Protein AF-A0A7W1S378-F1 (afdb_monomer_lite)

Foldseek 3Di:
DDDPPDPPPPPVVVVVVVVVVVVDDPDDDDDDPVLVVLLVQLQVCVVVVDDLVVSCVVSVHDSVSSVVSNVDDD

Sequence (74 aa):
MLRTGRRTYPRYFKLDFAFNRARYVIQPRPIDPERAELQQQVIQLRLRGWSFPAIAKQLNISIGTAWNMAKRKI

Radius of gyration: 21.43 Å; chains: 1; bounding box: 40×54×38 Å

Structure (mmCIF, N/CA/C/O backbone):
data_AF-A0A7W1S378-F1
#
_entry.id   AF-A0A7W1S378-F1
#
loop_
_atom_site.group_PDB
_atom_site.id
_atom_site.type_symbol
_atom_site.label_atom_id
_atom_site.label_alt_id
_atom_site.label_comp_id
_atom_site.label_asym_id
_atom_site.label_entity_id
_atom_site.label_seq_id
_atom_site.pdbx_PDB_ins_code
_atom_site.Cartn_x
_atom_site.Cartn_y
_atom_site.Cartn_z
_atom_site.occupancy
_atom_site.B_iso_or_equiv
_atom_site.auth_seq_id
_atom_site.auth_comp_id
_atom_site.auth_asym_id
_atom_site.auth_atom_id
_atom_site.pdbx_PDB_model_num
ATOM 1 N N . MET A 1 1 ? 18.247 -41.934 -11.851 1.00 44.88 1 MET A N 1
ATOM 2 C CA . MET A 1 1 ? 17.558 -40.640 -11.623 1.00 44.88 1 MET A CA 1
ATOM 3 C C . MET A 1 1 ? 18.589 -39.515 -11.572 1.00 44.88 1 MET A C 1
ATOM 5 O O . MET A 1 1 ? 19.381 -39.472 -10.641 1.00 44.88 1 MET A O 1
ATOM 9 N N . LEU A 1 2 ? 18.629 -38.637 -12.579 1.00 47.97 2 LEU A N 1
ATOM 10 C CA . LEU A 1 2 ? 19.539 -37.483 -12.618 1.00 47.97 2 LEU A CA 1
ATOM 11 C C . LEU A 1 2 ? 18.897 -36.295 -11.883 1.00 47.97 2 LEU A C 1
ATOM 13 O O . LEU A 1 2 ? 17.872 -35.779 -12.319 1.00 47.97 2 LEU A O 1
ATOM 17 N N . ARG A 1 3 ? 19.496 -35.855 -10.767 1.00 46.00 3 ARG A N 1
ATOM 18 C CA . ARG A 1 3 ? 19.108 -34.628 -10.046 1.00 46.00 3 ARG A CA 1
ATOM 19 C C . ARG A 1 3 ? 19.403 -33.405 -10.925 1.00 46.00 3 ARG A C 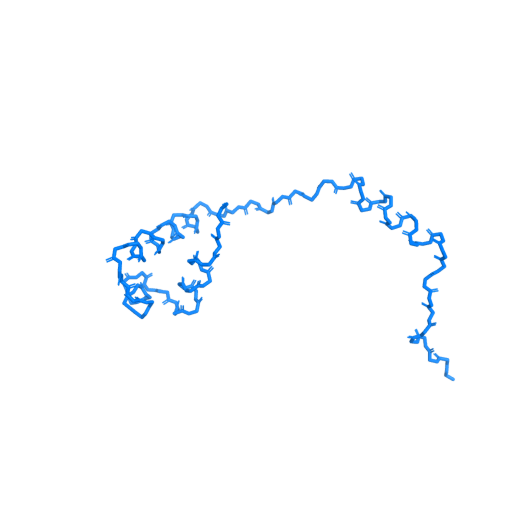1
ATOM 21 O O . ARG A 1 3 ? 20.542 -32.959 -11.022 1.00 46.00 3 ARG A O 1
ATOM 28 N N . THR A 1 4 ? 18.373 -32.817 -11.521 1.00 54.59 4 THR A N 1
ATOM 29 C CA . THR A 1 4 ? 18.425 -31.604 -12.363 1.00 54.59 4 THR A CA 1
ATOM 30 C C . THR A 1 4 ? 18.571 -30.294 -11.567 1.00 54.59 4 THR A C 1
ATOM 32 O O . THR A 1 4 ? 18.253 -29.225 -12.068 1.00 54.59 4 THR A O 1
ATOM 35 N N . GLY A 1 5 ? 19.072 -30.335 -10.327 1.00 52.06 5 GLY A N 1
ATOM 36 C CA . GLY A 1 5 ? 19.100 -29.173 -9.424 1.00 52.06 5 GLY A CA 1
ATOM 37 C C . GLY A 1 5 ? 20.301 -28.227 -9.566 1.00 52.06 5 GLY A C 1
ATOM 38 O O . GLY A 1 5 ? 20.354 -27.217 -8.875 1.00 52.06 5 GLY A O 1
ATOM 39 N N . ARG A 1 6 ? 21.295 -28.546 -10.409 1.00 54.19 6 ARG A N 1
ATOM 40 C CA . ARG A 1 6 ? 22.545 -27.761 -10.547 1.00 54.19 6 ARG A CA 1
ATOM 41 C C . ARG A 1 6 ? 22.991 -27.543 -11.996 1.00 54.19 6 ARG A C 1
ATOM 43 O O . ARG A 1 6 ? 24.182 -27.430 -12.266 1.00 54.19 6 ARG A O 1
ATOM 50 N N . ARG A 1 7 ? 22.065 -27.497 -12.957 1.00 55.09 7 ARG A N 1
ATOM 51 C CA . ARG A 1 7 ? 22.420 -27.023 -14.302 1.00 55.09 7 ARG A CA 1
ATOM 52 C C . ARG A 1 7 ? 22.471 -25.503 -14.267 1.00 55.09 7 ARG A C 1
ATOM 54 O O . ARG A 1 7 ? 21.440 -24.842 -14.322 1.00 55.09 7 ARG A O 1
ATOM 61 N N . THR A 1 8 ? 23.675 -24.947 -14.149 1.00 59.66 8 THR A N 1
ATOM 62 C CA . THR A 1 8 ? 23.908 -23.540 -14.471 1.00 59.66 8 THR A CA 1
ATOM 63 C C . THR A 1 8 ? 23.397 -23.337 -15.889 1.00 59.66 8 THR A C 1
ATOM 65 O O . THR A 1 8 ? 23.868 -24.016 -16.801 1.00 59.66 8 THR A O 1
ATOM 68 N N . TYR A 1 9 ? 22.400 -22.468 -16.072 1.00 59.62 9 TYR A N 1
ATOM 69 C CA . TYR A 1 9 ? 21.912 -22.139 -17.408 1.00 59.62 9 TYR A CA 1
ATOM 70 C C . TYR A 1 9 ? 23.112 -21.837 -18.318 1.00 59.62 9 TYR A C 1
ATOM 72 O O . TYR A 1 9 ? 24.008 -21.098 -17.881 1.00 59.62 9 TYR A O 1
ATOM 80 N N . PRO A 1 10 ? 23.172 -22.412 -19.533 1.00 65.88 10 PRO A N 1
ATOM 81 C CA . PRO A 1 10 ? 24.257 -22.143 -20.465 1.00 65.88 10 PRO A CA 1
ATOM 82 C C . PRO A 1 10 ? 24.462 -20.633 -20.624 1.00 65.88 10 PRO A C 1
ATOM 84 O O . PRO A 1 10 ? 23.491 -19.876 -20.597 1.00 65.88 10 PRO A O 1
ATOM 87 N N . ARG A 1 11 ? 25.714 -20.174 -20.769 1.00 57.69 11 ARG A N 1
ATOM 88 C CA . ARG A 1 11 ? 26.048 -18.733 -20.820 1.00 57.69 11 ARG A CA 1
ATOM 89 C C . ARG A 1 11 ? 25.174 -17.951 -21.814 1.00 57.69 11 ARG A C 1
ATOM 91 O O . ARG A 1 11 ? 24.782 -16.832 -21.499 1.00 57.69 11 ARG A O 1
ATOM 98 N N . TYR A 1 12 ? 24.814 -18.559 -22.946 1.00 57.59 12 TYR A N 1
ATOM 99 C CA . TYR A 1 12 ? 23.932 -17.966 -23.955 1.00 57.59 12 TYR A CA 1
ATOM 100 C C . TYR A 1 12 ? 22.491 -17.755 -23.459 1.00 57.59 12 TYR A C 1
ATOM 102 O O . TYR A 1 12 ? 21.936 -16.690 -23.680 1.00 57.59 12 TYR A O 1
ATOM 110 N N . PHE A 1 13 ? 21.927 -18.667 -22.658 1.00 62.81 13 PHE A N 1
ATOM 111 C CA . PHE A 1 13 ? 20.583 -18.506 -22.089 1.00 62.81 13 PHE A CA 1
ATOM 112 C C . PHE A 1 13 ? 20.495 -17.291 -21.155 1.00 62.81 13 PHE A C 1
ATOM 114 O O . PHE A 1 13 ? 19.476 -16.612 -21.112 1.00 62.81 13 PHE A O 1
ATOM 121 N N . LYS A 1 14 ? 21.574 -16.977 -20.422 1.00 62.34 14 LYS A N 1
ATOM 122 C CA . LYS A 1 14 ? 21.633 -15.762 -19.591 1.00 62.34 14 LYS A CA 1
ATOM 123 C C . LYS A 1 14 ? 21.708 -14.485 -20.430 1.00 62.34 14 LYS A C 1
ATOM 125 O O . LYS A 1 14 ? 21.109 -13.490 -20.031 1.00 62.34 14 LYS A O 1
ATOM 130 N N . LEU A 1 15 ? 22.428 -14.510 -21.553 1.00 61.69 15 LEU A N 1
ATOM 131 C CA . LEU A 1 15 ? 22.545 -13.367 -22.463 1.00 61.69 15 LEU A CA 1
ATOM 132 C C . LEU A 1 15 ? 21.231 -13.116 -23.205 1.00 61.69 15 LEU A C 1
ATOM 134 O O . LEU A 1 15 ? 20.740 -11.994 -23.167 1.00 61.69 15 LEU A O 1
ATOM 138 N N . ASP A 1 16 ? 20.611 -14.158 -23.762 1.00 65.25 16 ASP A N 1
ATOM 139 C CA . ASP A 1 16 ? 19.303 -14.062 -24.419 1.00 65.25 16 ASP A CA 1
ATOM 140 C C . ASP A 1 16 ? 18.214 -13.633 -23.434 1.00 65.25 16 ASP A C 1
ATOM 142 O O . ASP A 1 16 ? 17.391 -12.775 -23.745 1.00 65.25 16 ASP A O 1
ATOM 146 N N . PHE A 1 17 ? 18.223 -14.169 -22.208 1.00 67.12 17 PHE A N 1
ATOM 147 C CA . PHE A 1 17 ? 17.294 -13.750 -21.160 1.00 67.12 17 PHE A CA 1
ATOM 148 C C . PHE A 1 17 ? 17.494 -12.283 -20.763 1.00 67.12 17 PHE A C 1
ATOM 150 O O . PHE A 1 17 ? 16.513 -11.557 -20.617 1.00 67.12 17 PHE A O 1
ATOM 157 N N . ALA A 1 18 ? 18.740 -11.826 -20.604 1.00 66.31 18 ALA A N 1
ATOM 158 C CA . ALA A 1 18 ? 19.037 -10.429 -20.293 1.00 66.31 18 ALA A CA 1
ATOM 159 C C . ALA A 1 18 ? 18.634 -9.492 -21.443 1.00 66.31 18 ALA A C 1
ATOM 161 O O . ALA A 1 18 ? 18.000 -8.466 -21.199 1.00 66.31 18 ALA A O 1
ATOM 162 N N . PHE A 1 19 ? 18.937 -9.873 -22.686 1.00 64.44 19 PHE A N 1
ATOM 163 C CA . PHE A 1 19 ? 18.601 -9.117 -23.891 1.00 64.44 19 PHE A CA 1
ATOM 164 C C . PHE A 1 19 ? 17.084 -9.026 -24.098 1.00 64.44 19 PHE A C 1
ATOM 166 O O . PHE A 1 19 ? 16.546 -7.944 -24.333 1.00 64.44 19 PHE A O 1
ATOM 173 N N . ASN A 1 20 ? 16.371 -10.140 -23.916 1.00 68.25 20 ASN A N 1
ATOM 174 C CA . ASN A 1 20 ? 14.913 -10.169 -23.967 1.00 68.25 20 ASN A CA 1
ATOM 175 C C . ASN A 1 20 ? 14.303 -9.357 -22.818 1.00 68.25 20 ASN A C 1
ATOM 177 O O . ASN A 1 20 ? 13.446 -8.516 -23.068 1.00 68.25 20 ASN A O 1
ATOM 181 N N . ARG A 1 21 ? 14.778 -9.510 -21.574 1.00 70.94 21 ARG A N 1
ATOM 182 C CA . ARG A 1 21 ? 14.299 -8.717 -20.427 1.00 70.94 21 ARG A CA 1
ATOM 183 C C . ARG A 1 21 ? 14.501 -7.213 -20.628 1.00 70.94 21 ARG A C 1
ATOM 185 O O . ARG A 1 21 ? 13.639 -6.449 -20.214 1.00 70.94 21 ARG A O 1
ATOM 192 N N . ALA A 1 22 ? 15.604 -6.797 -21.251 1.00 71.69 22 ALA A N 1
ATOM 193 C CA . ALA A 1 22 ? 15.875 -5.393 -21.558 1.00 71.69 22 ALA A CA 1
ATOM 194 C C . ALA A 1 22 ? 14.986 -4.844 -22.688 1.00 71.69 22 ALA A C 1
ATOM 196 O O . ALA A 1 22 ? 14.666 -3.659 -22.694 1.00 71.69 22 ALA A O 1
ATOM 197 N N . ARG A 1 23 ? 14.562 -5.700 -23.627 1.00 71.50 23 ARG A N 1
ATOM 198 C CA . ARG A 1 23 ? 13.643 -5.336 -24.717 1.00 71.50 23 ARG A CA 1
ATOM 199 C C . ARG A 1 23 ? 12.212 -5.087 -24.251 1.00 71.50 23 ARG A C 1
ATOM 201 O O 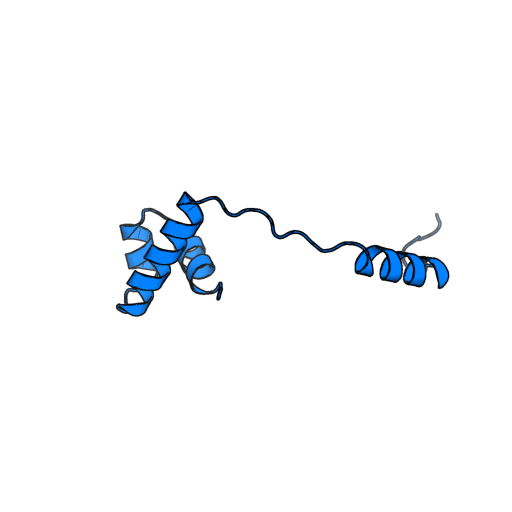. ARG A 1 23 ? 11.512 -4.288 -24.869 1.00 71.50 23 ARG A O 1
ATOM 208 N N . TYR A 1 24 ? 11.764 -5.759 -23.194 1.00 72.06 24 TYR A N 1
ATOM 209 C CA . TYR A 1 24 ? 10.410 -5.574 -22.681 1.00 72.06 24 TYR A CA 1
ATOM 210 C C . TYR A 1 24 ? 10.363 -4.428 -21.673 1.00 72.06 24 TYR A C 1
ATOM 212 O O . TYR A 1 24 ? 10.805 -4.557 -20.531 1.00 72.06 24 TYR A O 1
ATOM 220 N N . VAL A 1 25 ? 9.741 -3.320 -22.074 1.00 73.56 25 VAL A N 1
ATOM 221 C CA . VAL A 1 25 ? 9.259 -2.323 -21.118 1.00 73.56 25 VAL A CA 1
ATOM 222 C C . VAL A 1 25 ? 8.142 -2.983 -20.314 1.00 73.56 25 VAL A C 1
ATOM 224 O O . VAL A 1 25 ? 7.089 -3.318 -20.858 1.00 73.56 25 VAL A O 1
ATOM 227 N N . ILE A 1 26 ? 8.383 -3.220 -19.023 1.00 73.94 26 ILE A N 1
ATOM 228 C CA . ILE A 1 26 ? 7.363 -3.746 -18.115 1.00 73.94 26 ILE A CA 1
ATOM 229 C C . ILE A 1 26 ? 6.278 -2.677 -18.012 1.00 73.94 26 ILE A C 1
ATOM 231 O O . ILE A 1 26 ? 6.467 -1.662 -17.344 1.00 73.94 26 ILE A O 1
ATOM 235 N N . GLN A 1 27 ? 5.149 -2.893 -18.685 1.00 72.06 27 GLN A N 1
ATOM 236 C CA . GLN A 1 27 ? 4.008 -2.006 -18.529 1.00 72.06 27 GLN A CA 1
ATOM 237 C C . GLN A 1 27 ? 3.454 -2.184 -17.110 1.00 72.06 27 GLN A C 1
ATOM 239 O O . GLN A 1 27 ? 3.197 -3.322 -16.692 1.00 72.06 27 GLN A O 1
ATOM 244 N N . PRO A 1 28 ? 3.298 -1.100 -16.332 1.00 76.38 28 PRO A N 1
ATOM 245 C CA . PRO A 1 28 ? 2.659 -1.202 -15.033 1.00 76.38 28 PRO A CA 1
ATOM 246 C C . PRO A 1 28 ? 1.224 -1.693 -15.232 1.00 76.38 28 PRO A C 1
ATOM 248 O O . PRO A 1 28 ? 0.540 -1.281 -16.168 1.00 76.38 28 PRO A O 1
ATOM 251 N N . ARG A 1 29 ? 0.756 -2.583 -14.349 1.00 80.38 29 ARG A N 1
ATOM 252 C CA . ARG A 1 29 ? -0.662 -2.954 -14.362 1.00 80.38 29 ARG A CA 1
ATOM 253 C C . ARG A 1 29 ? -1.498 -1.695 -14.116 1.00 80.38 29 ARG A C 1
ATOM 255 O O . ARG A 1 29 ? -1.180 -0.976 -13.162 1.00 80.38 29 ARG A O 1
ATOM 262 N N . PRO A 1 30 ? -2.551 -1.452 -14.916 1.00 82.00 30 PRO A N 1
ATOM 263 C CA . PRO A 1 30 ? -3.493 -0.389 -14.614 1.00 82.00 30 PRO A CA 1
ATOM 264 C C . PRO A 1 30 ? -4.085 -0.645 -13.227 1.00 82.00 30 PRO A C 1
ATOM 266 O O . PRO A 1 30 ? -4.367 -1.786 -12.853 1.00 82.00 30 PRO A O 1
ATOM 269 N N . ILE A 1 31 ? -4.171 0.414 -12.432 1.00 82.25 31 ILE A N 1
ATOM 270 C CA . ILE A 1 31 ? -4.755 0.370 -11.095 1.00 82.25 31 ILE A CA 1
ATOM 271 C C . ILE A 1 31 ? -6.217 0.768 -11.241 1.00 82.25 31 ILE A C 1
ATOM 273 O O . ILE A 1 31 ? -6.510 1.769 -11.890 1.00 82.25 31 ILE A O 1
ATOM 277 N N . ASP A 1 32 ? -7.113 0.002 -10.623 1.00 91.19 32 ASP A N 1
ATOM 278 C CA . ASP A 1 32 ? -8.535 0.338 -10.587 1.00 91.19 32 ASP A CA 1
ATOM 279 C C . ASP A 1 32 ? -8.739 1.709 -9.911 1.00 91.19 32 ASP A C 1
ATOM 281 O O . ASP A 1 32 ? -8.143 1.953 -8.852 1.00 91.19 32 ASP A O 1
ATOM 285 N N . PRO A 1 33 ? -9.567 2.607 -10.477 1.00 90.12 33 PRO A N 1
ATOM 286 C CA . PRO A 1 33 ? -9.719 3.974 -9.975 1.00 90.12 33 PRO A CA 1
ATOM 287 C C . PRO A 1 33 ? -10.221 4.004 -8.527 1.00 90.12 33 PRO A C 1
ATOM 289 O O . PRO A 1 33 ? -9.633 4.689 -7.692 1.00 90.12 33 PRO A O 1
ATOM 292 N N . GLU A 1 34 ? -11.198 3.160 -8.185 1.00 91.19 34 GLU A N 1
ATOM 293 C CA . GLU A 1 34 ? -11.717 3.020 -6.815 1.00 91.19 34 GLU A CA 1
ATOM 294 C C . GLU A 1 34 ? -10.613 2.667 -5.811 1.00 91.19 34 GLU A C 1
ATOM 296 O O . GLU A 1 34 ? -10.574 3.151 -4.679 1.00 91.19 34 GLU A O 1
ATOM 301 N N . ARG A 1 35 ? -9.659 1.834 -6.235 1.00 89.88 35 ARG A N 1
ATOM 302 C CA . ARG A 1 35 ? -8.542 1.413 -5.392 1.00 89.88 35 ARG A CA 1
ATOM 303 C C . ARG A 1 35 ? -7.539 2.545 -5.180 1.00 89.88 35 ARG A C 1
ATOM 305 O O . ARG A 1 35 ? -6.946 2.625 -4.102 1.00 89.88 35 ARG A O 1
ATOM 312 N N . ALA A 1 36 ? -7.344 3.397 -6.185 1.00 90.69 36 ALA A N 1
ATOM 313 C CA . ALA A 1 36 ? -6.510 4.588 -6.074 1.00 90.69 36 ALA A CA 1
ATOM 314 C C . ALA A 1 36 ? -7.140 5.619 -5.122 1.00 90.69 36 ALA A C 1
ATOM 316 O O . ALA A 1 36 ? -6.441 6.154 -4.259 1.00 90.69 36 ALA A O 1
ATOM 317 N N . GLU A 1 37 ? -8.454 5.833 -5.209 1.00 93.38 37 GLU A N 1
ATOM 318 C CA . GLU A 1 37 ? -9.197 6.711 -4.299 1.00 93.38 37 GLU A CA 1
ATOM 319 C C . GLU A 1 37 ? -9.132 6.215 -2.850 1.00 93.38 37 GLU A C 1
ATOM 321 O O . GLU A 1 37 ? -8.766 6.972 -1.947 1.00 93.38 37 GLU A O 1
ATOM 326 N N . LEU A 1 38 ? -9.382 4.921 -2.624 1.00 93.50 38 LEU A N 1
ATOM 327 C CA . LEU A 1 38 ? -9.240 4.291 -1.306 1.00 93.50 38 LEU A CA 1
ATOM 328 C C . LEU A 1 38 ? -7.834 4.489 -0.731 1.00 93.50 38 LEU A C 1
ATOM 330 O O . LEU A 1 38 ? -7.674 4.832 0.443 1.00 93.50 38 LEU A O 1
ATOM 334 N N . GLN A 1 39 ? -6.801 4.314 -1.557 1.00 92.75 39 GLN A N 1
ATOM 335 C CA . GLN A 1 39 ? -5.421 4.532 -1.136 1.00 92.75 39 GLN A CA 1
ATOM 336 C C . GLN A 1 39 ? -5.179 5.994 -0.726 1.00 92.75 39 GLN A C 1
ATOM 338 O O . GLN A 1 39 ? -4.555 6.239 0.309 1.00 92.75 39 GLN A O 1
ATOM 343 N N . GLN A 1 40 ? -5.692 6.963 -1.488 1.00 93.25 40 GLN A N 1
ATOM 344 C CA . GLN A 1 40 ? -5.579 8.383 -1.145 1.00 93.25 40 GLN A CA 1
ATOM 345 C C . GLN A 1 40 ? -6.283 8.710 0.177 1.00 93.25 40 GLN A C 1
ATOM 347 O O . GLN A 1 40 ? -5.707 9.410 1.012 1.00 93.25 40 GLN A O 1
ATOM 352 N N . GLN A 1 41 ? -7.475 8.158 0.419 1.00 95.19 41 GLN A N 1
ATOM 353 C CA . GLN A 1 41 ? -8.201 8.344 1.680 1.00 95.19 41 GLN A CA 1
ATOM 354 C C . GLN A 1 41 ? -7.413 7.794 2.877 1.00 95.19 41 GLN A C 1
ATOM 356 O O . GLN A 1 41 ? -7.269 8.480 3.892 1.00 95.19 41 GLN A O 1
ATOM 361 N N . VAL A 1 42 ? -6.833 6.594 2.746 1.00 95.44 42 VAL A N 1
ATOM 362 C CA . VAL A 1 42 ? -5.964 6.005 3.779 1.00 95.44 42 VAL A CA 1
ATOM 363 C C . VAL A 1 42 ? -4.765 6.912 4.071 1.00 95.44 42 VAL A C 1
ATOM 365 O O . VAL A 1 42 ? -4.454 7.153 5.240 1.00 95.44 42 VAL A O 1
ATOM 368 N N . ILE A 1 43 ? -4.107 7.445 3.035 1.00 93.69 43 ILE A N 1
ATOM 369 C CA . ILE A 1 43 ? -2.960 8.352 3.188 1.00 93.69 43 ILE A CA 1
ATOM 370 C C . ILE A 1 43 ? -3.383 9.642 3.900 1.00 93.69 43 ILE A C 1
ATOM 372 O O . ILE A 1 43 ? -2.724 10.045 4.859 1.00 93.69 43 ILE A O 1
ATOM 376 N N . GLN A 1 44 ? -4.494 10.264 3.497 1.00 94.62 44 GLN A N 1
ATOM 377 C CA . GLN A 1 44 ? -4.980 11.493 4.128 1.00 94.62 44 GLN A CA 1
ATOM 378 C C . GLN A 1 44 ? -5.324 11.291 5.607 1.00 94.62 44 GLN A C 1
ATOM 380 O O . GLN A 1 44 ? -4.905 12.084 6.450 1.00 94.62 44 GLN A O 1
ATOM 385 N N . LEU A 1 45 ? -6.041 10.217 5.948 1.00 95.25 45 LEU A N 1
ATOM 386 C CA . LEU A 1 45 ? -6.355 9.901 7.344 1.00 95.25 45 LEU A CA 1
ATOM 387 C C . LEU A 1 45 ? -5.083 9.628 8.151 1.00 95.25 45 LEU A C 1
ATOM 389 O O . LEU A 1 45 ? -4.968 10.055 9.303 1.00 95.25 45 LEU A O 1
ATOM 393 N N . ARG A 1 46 ? -4.089 8.979 7.537 1.00 94.44 46 ARG A N 1
ATOM 394 C CA . ARG A 1 46 ? -2.807 8.735 8.193 1.00 94.44 46 ARG A CA 1
ATOM 395 C C . ARG A 1 46 ? -2.032 10.028 8.453 1.00 94.44 46 ARG A C 1
ATOM 397 O O . ARG A 1 46 ? -1.475 10.164 9.540 1.00 94.44 46 ARG A O 1
ATOM 404 N N . LEU A 1 47 ? -2.037 10.976 7.513 1.00 93.44 47 LEU A N 1
ATOM 405 C CA . LEU A 1 47 ? -1.438 12.306 7.693 1.00 93.44 47 LEU A CA 1
ATOM 406 C C . LEU A 1 47 ? -2.123 13.107 8.808 1.00 93.44 47 LEU A C 1
ATOM 408 O O . LEU A 1 47 ? -1.457 13.847 9.522 1.00 93.44 47 LEU A O 1
ATOM 412 N N . ARG A 1 48 ? -3.428 12.900 9.023 1.00 94.81 48 ARG A N 1
ATOM 413 C CA . ARG A 1 48 ? -4.180 13.464 10.161 1.00 94.81 48 ARG A CA 1
ATOM 414 C C . ARG A 1 48 ? -3.863 12.797 11.508 1.00 94.81 48 ARG A C 1
ATOM 416 O O . ARG A 1 48 ? -4.483 13.135 12.509 1.00 94.81 48 ARG A O 1
ATOM 423 N N . GLY A 1 49 ? -2.948 11.827 11.548 1.00 95.75 49 GLY A N 1
ATOM 424 C CA . GLY A 1 49 ? -2.532 11.144 12.775 1.00 95.75 49 GLY A CA 1
ATOM 425 C C . GLY A 1 49 ? -3.412 9.961 13.187 1.00 95.75 49 GLY A C 1
ATOM 426 O O . GLY A 1 49 ? -3.209 9.402 14.264 1.00 9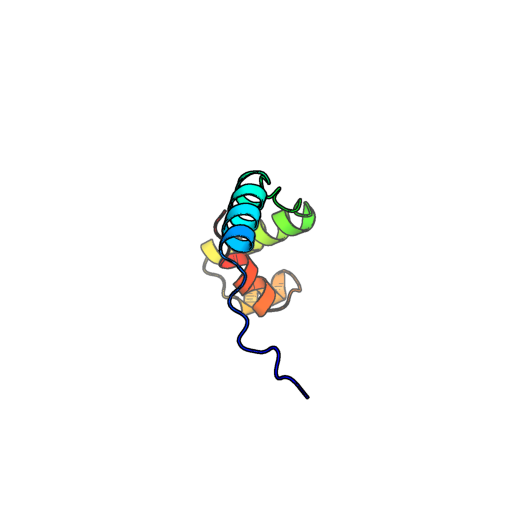5.75 49 GLY A O 1
ATOM 427 N N . TRP A 1 50 ? -4.358 9.527 12.348 1.00 96.25 50 TRP A N 1
ATOM 428 C CA . TRP A 1 50 ? -5.235 8.406 12.690 1.00 96.25 50 TRP A CA 1
ATOM 429 C C . TRP A 1 50 ? -4.455 7.086 12.756 1.00 96.25 50 TRP A C 1
ATOM 431 O O . TRP A 1 50 ? -3.503 6.850 12.000 1.00 96.25 50 TRP A O 1
ATOM 441 N N . SER A 1 51 ? -4.861 6.202 13.670 1.00 96.50 51 SER A N 1
ATOM 442 C CA . SER A 1 51 ? -4.282 4.864 13.813 1.00 96.50 51 SER A CA 1
ATOM 443 C C . SER A 1 51 ? -4.834 3.908 12.748 1.00 96.50 51 SER A C 1
ATOM 445 O O . SER A 1 51 ? -5.976 4.037 12.312 1.00 96.50 51 SER A O 1
ATOM 447 N N . PHE A 1 52 ? -4.047 2.909 12.334 1.00 94.81 52 PHE A N 1
ATOM 448 C CA . PHE A 1 52 ? -4.501 1.924 11.341 1.00 94.81 52 PHE A CA 1
ATOM 449 C C . PHE A 1 52 ? -5.787 1.176 11.737 1.00 94.81 52 PHE A C 1
ATOM 451 O O . PHE A 1 52 ? -6.627 0.994 10.860 1.00 94.81 52 PHE A O 1
ATOM 458 N N . PRO A 1 53 ? -6.012 0.794 13.014 1.00 97.00 53 PRO A N 1
ATOM 459 C CA . PRO A 1 53 ? -7.287 0.210 13.429 1.00 97.00 53 PRO A CA 1
ATOM 460 C C . PRO A 1 53 ? -8.477 1.162 13.255 1.00 97.00 53 PRO A C 1
ATOM 462 O O . PRO A 1 53 ? -9.555 0.718 12.870 1.00 97.00 53 PRO A O 1
ATOM 465 N N . ALA A 1 54 ? -8.295 2.463 13.506 1.00 96.69 54 ALA A N 1
ATOM 466 C CA . ALA A 1 54 ? -9.351 3.458 13.316 1.00 96.69 54 ALA A CA 1
ATOM 467 C C . ALA A 1 54 ? -9.666 3.664 11.827 1.00 96.69 54 ALA A C 1
ATOM 469 O O . ALA A 1 54 ? -10.829 3.664 11.439 1.00 96.69 54 ALA A O 1
ATOM 470 N N . ILE A 1 55 ? -8.633 3.757 10.984 1.00 96.56 55 ILE A N 1
ATOM 471 C CA . ILE A 1 55 ? -8.778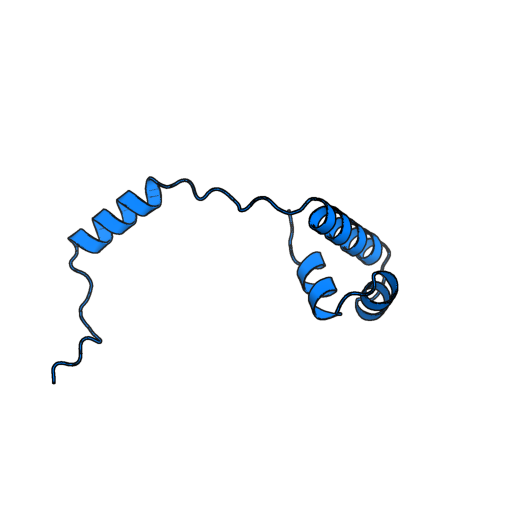 3.876 9.525 1.00 96.56 55 ILE A CA 1
ATOM 472 C C . ILE A 1 55 ? -9.479 2.639 8.945 1.00 96.56 55 ILE A C 1
ATOM 474 O O . ILE A 1 55 ? -10.392 2.767 8.136 1.00 96.56 55 ILE A O 1
ATOM 478 N N . ALA A 1 56 ? -9.079 1.446 9.391 1.00 96.75 56 ALA A N 1
ATOM 479 C CA . ALA A 1 56 ? -9.672 0.177 8.984 1.00 96.75 56 ALA A CA 1
ATOM 480 C C . ALA A 1 56 ? -11.170 0.105 9.309 1.00 96.75 56 ALA A C 1
ATOM 482 O O . ALA A 1 56 ? -11.964 -0.266 8.448 1.00 96.75 56 ALA A O 1
ATOM 483 N N . LYS A 1 57 ? -11.562 0.529 10.519 1.00 97.06 57 LYS A N 1
ATOM 484 C CA . LYS A 1 57 ? -12.975 0.627 10.913 1.00 97.06 57 LYS A CA 1
ATOM 485 C C . LYS A 1 57 ? -13.736 1.659 10.081 1.00 97.06 57 LYS A C 1
ATOM 487 O O . LYS A 1 57 ? -14.847 1.375 9.657 1.00 97.06 57 LYS A O 1
ATOM 492 N N . GLN A 1 58 ? -13.136 2.823 9.830 1.00 96.56 58 GLN A N 1
ATOM 493 C CA . GLN A 1 58 ? -13.780 3.912 9.093 1.00 96.56 58 GLN A CA 1
ATOM 494 C C . GLN A 1 58 ? -14.055 3.551 7.629 1.00 96.56 58 GLN A C 1
ATOM 496 O O . GLN A 1 58 ? -15.108 3.886 7.099 1.00 96.56 58 GLN A O 1
ATOM 501 N N . LEU A 1 59 ? -13.099 2.889 6.977 1.00 94.38 59 LEU A N 1
ATOM 502 C CA . LEU A 1 59 ? -13.166 2.543 5.555 1.00 94.38 59 LEU A CA 1
ATOM 503 C C . LEU A 1 59 ? -13.656 1.109 5.311 1.00 94.38 59 LEU A C 1
ATOM 505 O O . LEU A 1 59 ? -13.668 0.655 4.172 1.00 94.38 59 LEU A O 1
ATOM 509 N N . ASN A 1 60 ? -14.037 0.393 6.372 1.00 96.38 60 ASN A N 1
ATOM 510 C CA . ASN A 1 60 ? -14.462 -1.006 6.342 1.00 96.38 60 ASN A CA 1
ATOM 511 C C . ASN A 1 60 ? -13.477 -1.937 5.599 1.00 96.38 60 ASN A C 1
ATOM 513 O O . ASN A 1 60 ? -13.858 -2.769 4.778 1.00 96.38 60 ASN A O 1
ATOM 517 N N . ILE A 1 61 ? -12.182 -1.783 5.886 1.00 95.44 61 ILE A N 1
ATOM 518 C CA . ILE A 1 61 ? -11.098 -2.595 5.312 1.00 95.44 61 ILE A CA 1
ATOM 519 C C . ILE A 1 61 ? -10.308 -3.308 6.407 1.00 95.44 61 ILE A C 1
ATOM 521 O O . ILE A 1 61 ? -10.346 -2.935 7.577 1.00 95.44 61 ILE A O 1
ATOM 525 N N . SER A 1 62 ? -9.525 -4.323 6.033 1.00 96.88 62 SER A N 1
ATOM 526 C CA . SER A 1 62 ? -8.618 -4.971 6.985 1.00 96.88 62 SER A CA 1
ATOM 527 C C . SER A 1 62 ? -7.469 -4.038 7.400 1.00 96.88 62 SER A C 1
ATOM 529 O O . SER A 1 62 ? -6.978 -3.228 6.606 1.00 96.88 62 SER A O 1
ATOM 531 N N . ILE A 1 63 ? -6.972 -4.198 8.631 1.00 95.69 63 ILE A N 1
ATOM 532 C CA . ILE A 1 63 ? -5.836 -3.418 9.160 1.00 95.69 63 ILE A CA 1
ATOM 533 C C . ILE A 1 63 ? -4.584 -3.606 8.289 1.00 95.69 63 ILE A C 1
A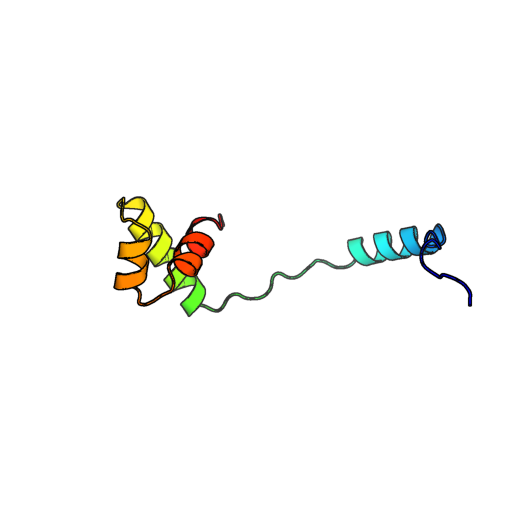TOM 535 O O . ILE A 1 63 ? -3.876 -2.641 7.996 1.00 95.69 63 ILE A O 1
ATOM 539 N N . GLY A 1 64 ? -4.333 -4.834 7.824 1.00 94.25 64 GLY A N 1
ATOM 540 C CA . GLY A 1 64 ? -3.213 -5.132 6.929 1.00 94.25 64 GLY A CA 1
ATOM 541 C C . GLY A 1 64 ? -3.343 -4.425 5.579 1.00 94.25 64 GLY A C 1
ATOM 542 O O . GLY A 1 64 ? -2.354 -3.923 5.045 1.00 94.25 64 GLY A O 1
ATOM 543 N N . THR A 1 65 ? -4.567 -4.312 5.056 1.00 93.50 65 THR A N 1
ATOM 544 C CA . THR A 1 65 ? -4.848 -3.559 3.827 1.00 93.50 65 THR A CA 1
ATOM 545 C C . THR A 1 65 ? -4.532 -2.075 4.014 1.00 93.50 65 THR A C 1
ATOM 547 O O . THR A 1 65 ? -3.815 -1.509 3.190 1.00 93.50 65 THR A O 1
ATOM 550 N N . ALA A 1 66 ? -4.972 -1.468 5.123 1.00 94.00 66 ALA A N 1
ATOM 551 C CA . ALA A 1 66 ? -4.674 -0.070 5.442 1.00 94.00 66 ALA A CA 1
ATOM 552 C C . ALA A 1 66 ? -3.158 0.191 5.571 1.00 94.00 66 ALA A C 1
ATOM 554 O O . ALA A 1 66 ? -2.643 1.175 5.038 1.00 94.00 66 ALA A O 1
ATOM 555 N N . TRP A 1 67 ? -2.416 -0.715 6.218 1.00 93.81 67 TRP A N 1
ATOM 556 C CA . TRP A 1 67 ? -0.958 -0.608 6.336 1.00 93.81 67 TRP A CA 1
ATOM 557 C C . TRP A 1 67 ? -0.248 -0.717 4.977 1.00 93.81 67 TRP A C 1
ATOM 559 O O . TRP A 1 67 ? 0.608 0.109 4.652 1.00 93.81 67 TRP A O 1
ATOM 569 N N . ASN A 1 68 ? -0.640 -1.693 4.152 1.00 92.81 68 ASN A N 1
ATOM 570 C CA . ASN A 1 68 ? -0.082 -1.885 2.811 1.00 92.81 68 ASN A CA 1
ATOM 571 C C . ASN A 1 68 ? -0.334 -0.671 1.904 1.00 92.81 68 ASN A C 1
ATOM 573 O O . ASN A 1 68 ? 0.561 -0.259 1.163 1.00 92.81 68 ASN A O 1
ATOM 577 N N . MET A 1 69 ? -1.533 -0.084 1.978 1.00 91.81 69 MET A N 1
ATOM 578 C CA . MET A 1 69 ? -1.902 1.110 1.212 1.00 91.81 69 MET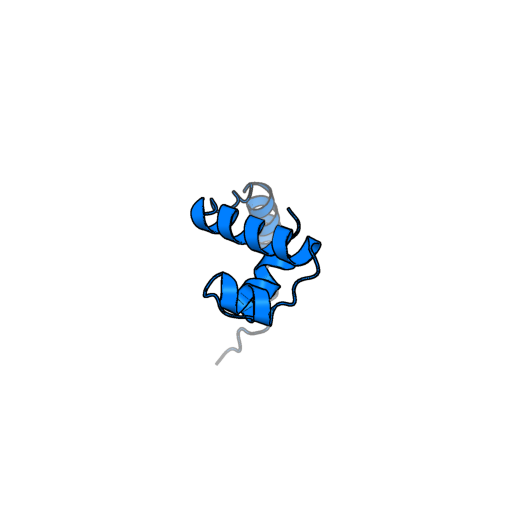 A CA 1
ATOM 579 C C . MET A 1 69 ? -1.087 2.342 1.626 1.00 91.81 69 MET A C 1
ATOM 581 O O . MET A 1 69 ? -0.668 3.104 0.760 1.00 91.81 69 MET A O 1
ATOM 585 N N . ALA A 1 70 ? -0.789 2.505 2.918 1.00 88.44 70 ALA A N 1
ATOM 586 C CA . ALA A 1 70 ? 0.007 3.630 3.413 1.00 88.44 70 ALA A CA 1
ATOM 587 C C . ALA A 1 70 ? 1.513 3.522 3.095 1.00 88.44 70 ALA A C 1
ATOM 589 O O . ALA A 1 70 ? 2.195 4.540 2.997 1.00 88.44 70 ALA A O 1
ATOM 590 N N . LYS A 1 71 ? 2.058 2.306 2.947 1.00 83.00 71 LYS A N 1
ATOM 591 C CA . LYS A 1 71 ? 3.497 2.084 2.698 1.00 83.00 71 LYS A CA 1
ATOM 592 C C . LYS A 1 71 ? 3.911 2.361 1.249 1.00 83.00 71 LYS A C 1
ATOM 594 O O . LYS A 1 71 ? 5.085 2.599 0.963 1.00 83.00 71 LYS A O 1
ATOM 599 N N . ARG A 1 72 ? 2.959 2.291 0.323 1.00 70.56 72 ARG A N 1
ATOM 600 C CA . ARG A 1 72 ? 3.204 2.408 -1.111 1.00 70.56 72 ARG A CA 1
ATOM 601 C C . ARG A 1 72 ? 3.346 3.890 -1.483 1.00 70.56 72 ARG A C 1
ATOM 603 O O . ARG A 1 72 ? 2.346 4.557 -1.731 1.00 70.56 72 ARG A O 1
ATOM 610 N N . LYS A 1 73 ? 4.584 4.405 -1.481 1.00 55.12 73 LYS A N 1
ATOM 611 C CA . LYS A 1 73 ? 4.903 5.717 -2.072 1.00 55.12 73 LYS A CA 1
ATOM 612 C C . LYS A 1 73 ? 4.682 5.647 -3.588 1.00 55.12 73 LYS A C 1
ATOM 614 O O . LYS A 1 73 ? 5.104 4.669 -4.206 1.00 55.12 73 LYS A O 1
ATOM 619 N N . ILE A 1 74 ? 3.960 6.638 -4.114 1.00 50.78 74 ILE A N 1
ATOM 620 C CA . ILE A 1 74 ? 3.826 6.921 -5.552 1.00 50.78 74 ILE A CA 1
ATOM 621 C C . ILE A 1 74 ? 5.185 7.380 -6.073 1.00 50.78 74 ILE A C 1
ATOM 623 O O . ILE A 1 74 ? 5.846 8.145 -5.332 1.00 50.78 74 ILE A O 1
#

pLDDT: mean 80.19, std 16.49, range [44.88, 97.06]

Secondary structure (DSSP, 8-state):
----TT-PPPHHHHHHHHHHHHH---PPPPPPHHHHHHHHHHHHHHHTT--HHHHHHHTT--HHHHHHHHH---